Protein AF-T2JN65-F1 (afdb_monomer_lite)

Structure (mmCIF, N/CA/C/O backbone):
data_AF-T2JN65-F1
#
_entry.id   AF-T2JN65-F1
#
loop_
_atom_site.group_PDB
_atom_site.id
_atom_site.type_symbol
_atom_site.label_atom_id
_atom_site.label_alt_id
_atom_site.label_comp_id
_atom_site.label_asym_id
_atom_site.label_entity_id
_atom_site.label_seq_id
_atom_site.pdbx_PDB_ins_code
_atom_site.Cartn_x
_atom_site.Cartn_y
_atom_site.Cartn_z
_atom_site.occupancy
_atom_site.B_iso_or_equiv
_atom_site.auth_seq_id
_atom_site.auth_comp_id
_atom_site.auth_asym_id
_atom_site.auth_atom_id
_atom_site.pdbx_PDB_model_num
ATOM 1 N N . MET A 1 1 ? -9.750 -3.513 12.151 1.00 70.50 1 MET A N 1
ATOM 2 C CA . MET A 1 1 ? -8.824 -2.971 11.125 1.00 70.50 1 MET A CA 1
ATOM 3 C C . MET A 1 1 ? -8.925 -3.751 9.825 1.00 70.50 1 MET A C 1
ATOM 5 O O . MET A 1 1 ? -9.081 -3.114 8.796 1.00 70.50 1 MET A O 1
ATOM 9 N N . GLU A 1 2 ? -8.915 -5.086 9.859 1.00 73.19 2 GLU A N 1
ATOM 10 C CA . GLU A 1 2 ? -9.158 -5.915 8.663 1.00 73.19 2 GLU A CA 1
ATOM 11 C C . GLU A 1 2 ? -10.513 -5.597 8.000 1.00 73.19 2 GLU A C 1
ATOM 13 O O . GLU A 1 2 ? -10.542 -5.293 6.814 1.00 73.19 2 GLU A O 1
ATOM 18 N N . GLU A 1 3 ? -11.588 -5.440 8.783 1.00 78.31 3 GLU A N 1
ATOM 19 C CA . GLU A 1 3 ? -12.895 -4.983 8.269 1.00 78.31 3 GLU A CA 1
ATOM 20 C C . GLU A 1 3 ? -12.841 -3.630 7.539 1.00 78.31 3 GLU A C 1
ATOM 22 O O . GLU A 1 3 ? -13.547 -3.426 6.561 1.00 78.31 3 GLU A O 1
ATOM 27 N N . PHE A 1 4 ? -11.992 -2.694 7.977 1.00 82.75 4 PHE A N 1
ATOM 28 C CA . PHE A 1 4 ? -11.817 -1.409 7.291 1.00 82.75 4 PHE A CA 1
ATOM 29 C C . PHE A 1 4 ? -11.024 -1.573 5.990 1.00 82.75 4 PHE A C 1
ATOM 31 O O . PHE A 1 4 ? -11.362 -0.953 4.983 1.00 82.75 4 PHE A O 1
ATOM 38 N N . LEU A 1 5 ? -9.991 -2.423 5.994 1.00 85.31 5 LEU A N 1
ATOM 39 C CA . LEU A 1 5 ? -9.208 -2.740 4.800 1.00 85.31 5 LEU A CA 1
ATOM 40 C C . LEU A 1 5 ? -10.091 -3.351 3.709 1.00 85.31 5 LEU A C 1
ATOM 42 O O . LEU A 1 5 ? -9.984 -2.956 2.547 1.00 85.31 5 LEU A O 1
ATOM 46 N N . ASP A 1 6 ? -11.006 -4.246 4.067 1.00 87.00 6 ASP A N 1
ATOM 47 C CA . ASP A 1 6 ? -11.875 -4.919 3.098 1.00 87.00 6 ASP A CA 1
ATOM 48 C C . ASP A 1 6 ? -12.832 -3.974 2.368 1.00 87.00 6 ASP A C 1
ATOM 50 O O . ASP A 1 6 ? -13.175 -4.210 1.207 1.00 87.00 6 ASP A O 1
ATOM 54 N N . GLN A 1 7 ? -13.176 -2.853 3.000 1.00 90.19 7 GLN A N 1
ATOM 55 C CA . GLN A 1 7 ? -14.038 -1.812 2.434 1.00 90.19 7 GLN A CA 1
ATOM 56 C C . GLN A 1 7 ? -13.268 -0.841 1.528 1.00 90.19 7 GLN A C 1
ATOM 58 O O . GLN A 1 7 ? -13.867 -0.065 0.779 1.00 90.19 7 GLN A O 1
ATOM 63 N N . LEU A 1 8 ? -11.931 -0.869 1.562 1.00 91.38 8 LEU A N 1
ATOM 64 C CA . LEU A 1 8 ? -11.112 -0.035 0.692 1.00 91.38 8 LEU A CA 1
ATOM 65 C C . LEU A 1 8 ? -11.040 -0.621 -0.723 1.00 91.38 8 LEU A C 1
ATOM 67 O O . LEU A 1 8 ? -10.859 -1.837 -0.897 1.00 91.38 8 LEU A O 1
ATOM 71 N N . PRO A 1 9 ? -11.067 0.234 -1.766 1.00 93.44 9 PRO A N 1
ATOM 72 C CA . PRO A 1 9 ? -10.734 -0.211 -3.109 1.00 93.44 9 PRO A CA 1
ATOM 73 C C . PRO A 1 9 ? -9.334 -0.831 -3.119 1.00 93.44 9 PRO A C 1
ATOM 75 O O . PRO A 1 9 ? -8.433 -0.329 -2.442 1.00 93.44 9 PRO A O 1
ATOM 78 N N . LEU A 1 10 ? -9.149 -1.891 -3.911 1.00 93.88 10 LEU A N 1
ATOM 79 C CA . LEU A 1 10 ? -7.973 -2.772 -3.872 1.00 93.88 10 LEU A CA 1
ATOM 80 C C . LEU A 1 10 ? -6.633 -2.017 -3.784 1.00 93.88 10 LEU A C 1
ATOM 82 O O . LEU A 1 10 ? -5.816 -2.317 -2.925 1.00 93.88 10 LEU A O 1
ATOM 86 N N . LYS A 1 11 ? -6.437 -0.974 -4.601 1.00 94.44 11 LYS A N 1
ATOM 87 C CA . LYS A 1 11 ? -5.222 -0.143 -4.575 1.00 94.44 11 LYS A CA 1
ATOM 88 C C . LYS A 1 11 ? -4.951 0.490 -3.206 1.00 94.44 11 LYS A C 1
ATOM 90 O O . LYS A 1 11 ? -3.853 0.372 -2.675 1.00 94.44 11 LYS A O 1
ATOM 95 N N . TYR A 1 12 ? -5.952 1.155 -2.634 1.00 94.88 12 TYR A N 1
ATOM 96 C CA . TYR A 1 12 ? -5.826 1.838 -1.344 1.00 94.88 12 TYR A CA 1
ATOM 97 C C . TYR A 1 12 ? -5.731 0.842 -0.191 1.00 94.88 12 TYR A C 1
ATOM 99 O O . TYR A 1 12 ? -4.978 1.075 0.749 1.00 94.88 12 TYR A O 1
ATOM 107 N N . ARG A 1 13 ? -6.425 -0.294 -0.300 1.00 94.75 13 ARG A N 1
ATOM 108 C CA . ARG A 1 13 ? -6.298 -1.415 0.633 1.00 94.75 13 ARG A CA 1
ATOM 109 C C . ARG A 1 13 ? -4.861 -1.909 0.718 1.00 94.75 13 ARG A C 1
ATOM 111 O O . ARG A 1 13 ? -4.330 -2.020 1.816 1.00 94.75 13 ARG A O 1
ATOM 118 N N . THR A 1 14 ? -4.223 -2.159 -0.424 1.00 95.50 14 THR A N 1
ATOM 119 C CA . THR A 1 14 ? -2.837 -2.636 -0.471 1.00 95.50 14 THR A CA 1
ATOM 120 C C . THR A 1 14 ? -1.864 -1.587 0.065 1.00 95.50 14 THR A C 1
ATOM 122 O O . THR A 1 14 ? -0.989 -1.944 0.846 1.00 95.50 14 THR A O 1
ATOM 125 N N . ILE A 1 15 ? -2.047 -0.300 -0.262 1.00 95.56 15 ILE A N 1
ATOM 126 C CA . ILE A 1 15 ? -1.229 0.795 0.299 1.00 95.56 15 ILE A CA 1
ATOM 127 C C . ILE A 1 15 ? -1.281 0.786 1.833 1.00 95.56 15 ILE A C 1
ATOM 129 O O . ILE A 1 15 ? -0.237 0.797 2.484 1.00 95.56 15 ILE A O 1
ATOM 133 N N . VAL A 1 16 ? -2.485 0.738 2.415 1.00 93.81 16 VAL A N 1
ATOM 134 C CA . VAL A 1 16 ? -2.650 0.745 3.876 1.00 93.81 16 VAL A CA 1
ATOM 135 C C . VAL A 1 16 ? -2.138 -0.546 4.500 1.00 93.81 16 VAL A C 1
ATOM 137 O O . VAL A 1 16 ? -1.498 -0.486 5.543 1.00 93.81 16 VAL A O 1
ATOM 140 N N . ALA A 1 17 ? -2.372 -1.701 3.875 1.00 93.94 17 ALA A N 1
ATOM 141 C CA . ALA A 1 17 ? -1.871 -2.976 4.377 1.00 93.94 17 ALA A CA 1
ATOM 142 C C . ALA A 1 17 ? -0.338 -2.978 4.461 1.00 93.94 17 ALA A C 1
ATOM 144 O O . ALA A 1 17 ? 0.204 -3.372 5.491 1.00 93.94 17 ALA A O 1
ATOM 145 N N . ILE A 1 18 ? 0.361 -2.488 3.428 1.00 94.31 18 ILE A N 1
ATOM 146 C CA . ILE A 1 18 ? 1.822 -2.352 3.475 1.00 94.31 18 ILE A CA 1
ATOM 147 C C . ILE A 1 18 ? 2.202 -1.401 4.611 1.00 94.31 18 ILE A C 1
ATOM 149 O O . ILE A 1 18 ? 2.913 -1.821 5.514 1.00 94.31 18 ILE A O 1
ATOM 153 N N . ALA A 1 19 ? 1.674 -0.173 4.627 1.00 92.81 19 ALA A N 1
ATOM 154 C CA . ALA A 1 19 ? 2.002 0.816 5.658 1.00 92.81 19 ALA A CA 1
ATOM 155 C C . ALA A 1 19 ? 1.806 0.275 7.087 1.00 92.81 19 ALA A C 1
ATOM 157 O O . ALA A 1 19 ? 2.680 0.439 7.939 1.00 92.81 19 ALA A O 1
ATOM 158 N N . TYR A 1 20 ? 0.695 -0.427 7.322 1.00 91.06 20 TYR A N 1
ATOM 159 C CA . TYR A 1 20 ? 0.356 -1.030 8.606 1.00 91.06 20 TYR A CA 1
ATOM 160 C C . TYR A 1 20 ? 1.314 -2.161 8.994 1.00 91.06 20 TYR A C 1
ATOM 162 O O . TYR A 1 20 ? 1.897 -2.131 10.076 1.00 91.06 20 TYR A O 1
ATOM 170 N N . PHE A 1 21 ? 1.517 -3.148 8.118 1.00 91.31 21 PHE A N 1
ATOM 171 C CA . PHE A 1 21 ? 2.336 -4.319 8.444 1.00 91.31 21 PHE A CA 1
ATOM 172 C C . PHE A 1 21 ? 3.842 -4.041 8.408 1.00 91.31 21 PHE A C 1
ATOM 174 O O . PHE A 1 21 ? 4.604 -4.781 9.029 1.00 91.31 21 PHE A O 1
ATOM 181 N N . THR A 1 22 ? 4.287 -2.991 7.715 1.00 90.25 22 THR A N 1
ATOM 182 C CA . THR A 1 22 ? 5.703 -2.605 7.659 1.00 90.25 22 THR A CA 1
ATOM 183 C C . THR A 1 22 ? 6.054 -1.442 8.582 1.00 90.25 22 THR A C 1
ATOM 185 O O . THR A 1 22 ? 7.236 -1.091 8.666 1.00 90.25 22 THR A O 1
ATOM 188 N N . ALA A 1 23 ? 5.069 -0.856 9.277 1.00 89.31 23 ALA A N 1
ATOM 189 C CA . ALA A 1 23 ? 5.212 0.370 10.066 1.00 89.31 23 ALA A CA 1
ATOM 190 C C . ALA A 1 23 ? 5.960 1.454 9.270 1.00 89.31 23 ALA A C 1
ATOM 192 O O . ALA A 1 23 ? 7.025 1.936 9.668 1.00 89.31 23 ALA A O 1
ATOM 193 N N . SER A 1 24 ? 5.450 1.740 8.074 1.00 89.88 24 SER A N 1
ATOM 194 C CA . SER A 1 24 ? 6.046 2.677 7.123 1.00 89.88 24 SER A CA 1
ATOM 195 C C . SER A 1 24 ? 5.061 3.775 6.773 1.00 89.88 24 SER A C 1
ATOM 197 O O . SER A 1 24 ? 3.851 3.553 6.737 1.00 89.88 24 SER A O 1
ATOM 199 N N . ARG A 1 25 ? 5.585 4.963 6.478 1.00 91.19 25 ARG A N 1
ATOM 200 C CA . ARG A 1 25 ? 4.758 6.109 6.106 1.00 91.19 25 ARG A CA 1
ATOM 201 C C . ARG A 1 25 ? 4.133 5.877 4.742 1.00 91.19 25 ARG A C 1
ATOM 203 O O . ARG A 1 25 ? 4.785 5.362 3.836 1.00 91.19 25 ARG A O 1
ATOM 210 N N . ILE A 1 26 ? 2.896 6.339 4.575 1.00 92.81 26 ILE A N 1
ATOM 211 C CA . ILE A 1 26 ? 2.178 6.261 3.297 1.00 92.81 2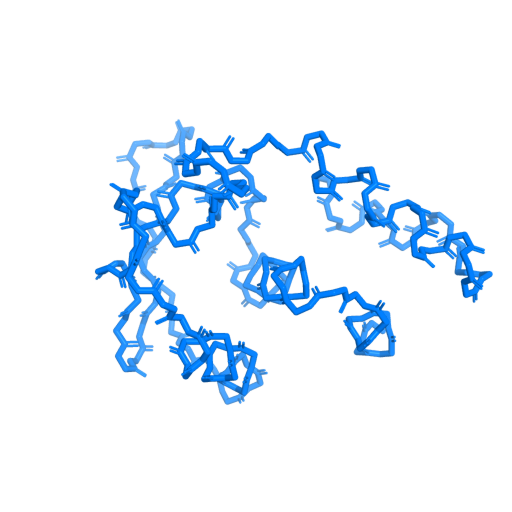6 ILE A CA 1
ATOM 212 C C . ILE A 1 26 ? 3.010 6.873 2.165 1.00 92.81 26 ILE A C 1
ATOM 214 O O . ILE A 1 26 ? 3.068 6.305 1.085 1.00 92.81 26 ILE A O 1
ATOM 218 N N . GLU A 1 27 ? 3.692 7.988 2.410 1.00 91.75 27 GLU A N 1
ATOM 219 C CA . GLU A 1 27 ? 4.531 8.670 1.414 1.00 91.75 27 GLU A CA 1
ATOM 220 C C . GLU A 1 27 ? 5.661 7.781 0.884 1.00 91.75 27 GLU A C 1
ATOM 222 O O . GLU A 1 27 ? 5.861 7.703 -0.328 1.00 91.75 27 GLU A O 1
ATOM 227 N N . ASP A 1 28 ? 6.325 7.039 1.772 1.00 92.19 28 ASP A N 1
ATOM 228 C CA . ASP A 1 28 ? 7.372 6.091 1.391 1.00 92.19 28 ASP A CA 1
ATOM 229 C C . ASP A 1 28 ? 6.771 4.925 0.581 1.00 92.19 28 ASP A C 1
ATOM 231 O O . ASP A 1 28 ? 7.341 4.510 -0.430 1.00 92.19 28 ASP A O 1
ATOM 235 N N . ILE A 1 29 ? 5.569 4.451 0.947 1.00 94.94 29 ILE A N 1
ATOM 236 C CA . ILE A 1 29 ? 4.841 3.406 0.201 1.00 94.94 29 ILE A CA 1
ATOM 237 C C . ILE A 1 29 ? 4.447 3.875 -1.203 1.00 94.94 29 ILE A C 1
ATOM 239 O O . ILE A 1 29 ? 4.526 3.102 -2.157 1.00 94.94 29 ILE A O 1
ATOM 243 N N . LEU A 1 30 ? 4.045 5.136 -1.363 1.00 94.31 30 LEU A N 1
ATOM 244 C CA . LEU A 1 30 ? 3.663 5.694 -2.665 1.00 94.31 30 LEU A CA 1
ATOM 245 C C . LEU A 1 30 ? 4.854 5.848 -3.623 1.00 94.31 30 LEU A C 1
ATOM 247 O O . LEU A 1 30 ? 4.645 5.969 -4.829 1.00 94.31 30 LEU A O 1
ATOM 251 N N . SER A 1 31 ? 6.084 5.804 -3.106 1.00 93.00 31 SER A N 1
ATOM 252 C CA . SER A 1 31 ? 7.315 5.821 -3.905 1.00 93.00 31 SER A CA 1
ATOM 253 C C . SER A 1 31 ? 7.779 4.434 -4.376 1.00 93.00 31 SER A C 1
ATOM 255 O O . SER A 1 31 ? 8.741 4.338 -5.145 1.00 93.00 31 SER A O 1
ATOM 257 N N . LEU A 1 32 ? 7.114 3.362 -3.926 1.00 94.25 32 LEU A N 1
ATOM 258 C CA . LEU A 1 32 ? 7.487 1.993 -4.273 1.00 94.25 32 LEU A CA 1
ATOM 259 C C . LEU A 1 32 ? 7.376 1.751 -5.772 1.00 94.25 32 LEU A C 1
ATOM 261 O O . LEU A 1 32 ? 6.388 2.113 -6.413 1.00 94.25 32 LEU A O 1
ATOM 265 N N . HIS A 1 33 ? 8.374 1.062 -6.301 1.00 93.06 33 HIS A N 1
ATOM 266 C CA . HIS A 1 33 ? 8.366 0.498 -7.639 1.00 93.06 33 HIS A CA 1
ATOM 267 C C . HIS A 1 33 ? 7.963 -0.975 -7.573 1.00 93.06 33 HIS A C 1
ATOM 269 O O . HIS A 1 33 ? 8.056 -1.618 -6.528 1.00 93.06 33 HIS A O 1
ATOM 275 N N . LYS A 1 34 ? 7.523 -1.549 -8.698 1.00 90.19 34 LYS A N 1
ATOM 276 C CA . LYS A 1 34 ? 7.204 -2.988 -8.742 1.00 90.19 34 LYS A CA 1
ATOM 277 C C . LYS A 1 34 ? 8.415 -3.853 -8.365 1.00 90.19 34 LYS A C 1
ATOM 279 O O . LYS A 1 34 ? 8.254 -4.851 -7.675 1.00 90.19 34 LYS A O 1
ATOM 284 N N . GLU A 1 35 ? 9.604 -3.450 -8.803 1.00 91.62 35 GLU A N 1
ATOM 285 C CA . GLU A 1 35 ? 10.881 -4.116 -8.514 1.00 91.62 35 GLU A CA 1
ATOM 286 C C . GLU A 1 35 ? 11.294 -4.065 -7.036 1.00 91.62 35 GLU A C 1
ATOM 288 O O . GLU A 1 35 ? 12.066 -4.911 -6.593 1.00 91.62 35 GLU A O 1
ATOM 293 N N . ASP A 1 36 ? 10.740 -3.133 -6.255 1.00 94.00 36 ASP A N 1
ATOM 294 C CA . ASP A 1 36 ? 10.974 -3.067 -4.812 1.00 94.00 36 ASP A CA 1
ATOM 295 C C . ASP A 1 36 ? 10.207 -4.176 -4.052 1.00 94.00 36 ASP A C 1
ATOM 297 O O . ASP A 1 36 ? 10.414 -4.353 -2.849 1.00 94.00 36 ASP A O 1
ATOM 301 N N . ILE A 1 37 ? 9.322 -4.929 -4.727 1.00 93.00 37 ILE A N 1
ATOM 302 C CA . ILE A 1 37 ? 8.581 -6.065 -4.164 1.00 93.00 37 ILE A CA 1
ATOM 303 C C . ILE A 1 37 ? 9.149 -7.376 -4.709 1.00 93.00 37 ILE A C 1
ATOM 305 O O . ILE A 1 37 ? 9.006 -7.693 -5.890 1.00 93.00 37 ILE A O 1
ATOM 309 N N . THR A 1 38 ? 9.738 -8.177 -3.828 1.00 91.50 38 THR A N 1
ATOM 310 C CA . THR A 1 38 ? 10.189 -9.537 -4.145 1.00 91.50 38 THR A CA 1
ATOM 311 C C . THR A 1 38 ? 9.197 -10.575 -3.611 1.00 91.50 38 THR A C 1
ATOM 313 O O . THR A 1 38 ? 8.138 -10.238 -3.078 1.00 91.50 38 THR A O 1
ATOM 316 N N . HIS A 1 39 ? 9.521 -11.865 -3.745 1.00 87.88 39 HIS A N 1
ATOM 317 C CA . HIS A 1 39 ? 8.712 -12.927 -3.141 1.00 87.88 39 HIS A CA 1
ATOM 318 C C . HIS A 1 39 ? 8.714 -12.874 -1.602 1.00 87.88 39 HIS A C 1
ATOM 320 O O . HIS A 1 39 ? 7.741 -13.274 -0.957 1.00 87.88 39 HIS A O 1
ATOM 326 N N . GLU A 1 40 ? 9.806 -12.389 -1.011 1.00 93.00 40 GLU A N 1
ATOM 327 C CA . GLU A 1 40 ? 10.050 -12.473 0.429 1.00 93.00 40 GLU A CA 1
ATOM 328 C C . GLU A 1 40 ? 10.057 -11.108 1.103 1.00 93.00 40 GLU A C 1
ATOM 330 O O . GLU A 1 40 ? 9.757 -11.017 2.287 1.00 93.00 40 GLU A O 1
ATOM 335 N N . THR A 1 41 ? 10.376 -10.037 0.379 1.00 95.19 41 THR A N 1
ATOM 336 C CA . THR A 1 41 ? 10.671 -8.733 0.976 1.00 95.19 41 THR A CA 1
ATOM 337 C C . THR A 1 41 ? 10.061 -7.569 0.203 1.00 95.19 41 THR A C 1
ATOM 339 O O . THR A 1 41 ? 9.832 -7.635 -1.004 1.00 95.19 41 THR A O 1
ATOM 342 N N . VAL A 1 42 ? 9.834 -6.473 0.924 1.00 95.44 42 VAL A N 1
ATOM 343 C CA . VAL A 1 42 ? 9.518 -5.141 0.397 1.00 95.44 42 VAL A CA 1
ATOM 344 C C . VAL A 1 42 ? 10.692 -4.223 0.733 1.00 95.44 42 VAL A C 1
ATOM 346 O O . VAL A 1 42 ? 11.082 -4.124 1.901 1.00 95.44 42 VAL A O 1
ATOM 349 N N . ILE A 1 43 ? 11.254 -3.545 -0.265 1.00 95.06 43 ILE A N 1
ATOM 350 C CA . ILE A 1 43 ? 12.335 -2.568 -0.093 1.00 95.06 43 ILE A CA 1
ATOM 351 C C . ILE A 1 43 ? 11.731 -1.162 -0.077 1.00 95.06 43 ILE A C 1
ATOM 353 O O . ILE A 1 43 ? 11.392 -0.595 -1.107 1.00 95.06 43 ILE A O 1
ATOM 357 N N . ILE A 1 44 ? 11.611 -0.573 1.107 1.00 93.50 44 ILE A N 1
ATOM 358 C CA . ILE A 1 44 ? 11.010 0.748 1.300 1.00 93.50 44 ILE A CA 1
ATOM 359 C C . ILE A 1 44 ? 12.128 1.782 1.418 1.00 93.50 44 ILE A C 1
ATOM 361 O O . ILE A 1 44 ? 12.999 1.672 2.281 1.00 93.50 44 ILE A O 1
ATOM 365 N N . LYS A 1 45 ? 12.118 2.796 0.553 1.00 89.75 45 LYS A N 1
ATOM 366 C CA . LYS A 1 45 ? 13.051 3.927 0.638 1.00 89.75 45 LYS A CA 1
ATOM 367 C C . LYS A 1 45 ? 12.487 4.935 1.632 1.00 89.75 45 LYS A C 1
ATOM 369 O O . LYS A 1 45 ? 11.403 5.461 1.412 1.00 89.75 45 LYS A O 1
ATOM 374 N N . ASP A 1 46 ? 13.212 5.185 2.718 1.00 82.81 46 ASP A N 1
ATOM 375 C CA . ASP A 1 46 ? 12.827 6.205 3.687 1.00 82.81 46 ASP A CA 1
ATOM 376 C C . ASP A 1 46 ? 13.200 7.583 3.133 1.00 82.81 46 ASP A C 1
ATOM 378 O O . ASP A 1 46 ? 14.382 7.920 2.987 1.00 82.81 46 ASP A O 1
ATOM 382 N N . SER A 1 47 ? 12.179 8.379 2.825 1.00 74.56 47 SER A N 1
ATOM 383 C CA . SER A 1 47 ? 12.353 9.731 2.295 1.00 74.56 47 SER A CA 1
ATOM 384 C C . SER A 1 47 ? 13.067 10.689 3.260 1.00 74.56 47 SER A C 1
ATOM 386 O O . SER A 1 47 ? 13.701 11.636 2.798 1.00 74.56 47 SER A O 1
ATOM 388 N N . ASN A 1 48 ? 13.043 10.434 4.574 1.00 74.88 48 ASN A N 1
ATOM 389 C CA . ASN A 1 48 ? 13.673 11.301 5.575 1.00 74.88 48 ASN A CA 1
ATOM 390 C C . ASN A 1 48 ? 15.118 10.894 5.877 1.00 74.88 48 ASN A C 1
ATOM 392 O O . ASN A 1 48 ? 15.967 11.751 6.114 1.00 74.88 48 ASN A O 1
ATOM 396 N N . ALA A 1 49 ? 15.403 9.592 5.890 1.00 67.94 49 ALA A N 1
ATOM 397 C CA . ALA A 1 49 ? 16.671 9.073 6.403 1.00 67.94 49 ALA A CA 1
ATOM 398 C C . ALA A 1 49 ? 17.706 8.731 5.316 1.00 67.94 49 ALA A C 1
ATOM 400 O O . ALA A 1 49 ? 18.795 8.273 5.653 1.00 67.94 49 ALA A O 1
ATOM 401 N N . LYS A 1 50 ? 17.379 8.892 4.021 1.00 71.75 50 LYS A N 1
ATOM 402 C CA . LYS A 1 50 ? 18.178 8.402 2.867 1.00 71.75 50 LYS A CA 1
ATOM 403 C C . LYS A 1 50 ? 18.535 6.904 2.929 1.00 71.75 50 LYS A C 1
ATOM 405 O O . LYS A 1 50 ? 19.334 6.425 2.126 1.00 71.75 50 LYS A O 1
ATOM 410 N N . ASN A 1 51 ? 17.921 6.155 3.840 1.00 79.00 51 ASN A N 1
ATOM 411 C CA . ASN A 1 51 ? 18.181 4.744 4.081 1.00 79.00 51 ASN A CA 1
ATOM 412 C C . ASN A 1 51 ? 17.093 3.882 3.439 1.00 79.00 51 ASN A C 1
ATOM 414 O O . ASN A 1 51 ? 15.955 4.313 3.243 1.00 79.00 51 ASN A O 1
ATOM 418 N N . ARG A 1 52 ? 17.445 2.639 3.104 1.00 86.69 52 ARG A N 1
ATOM 419 C CA . ARG A 1 52 ? 16.489 1.639 2.618 1.00 86.69 52 ARG A CA 1
ATOM 420 C C . ARG A 1 52 ? 16.136 0.695 3.757 1.00 86.69 52 ARG A C 1
ATOM 422 O O . ARG A 1 52 ? 17.023 0.116 4.379 1.00 86.69 52 ARG A O 1
ATOM 429 N N . LYS A 1 53 ? 14.844 0.528 4.008 1.00 88.44 53 LYS A N 1
ATOM 430 C CA . LYS A 1 53 ? 14.294 -0.442 4.949 1.00 88.44 53 LYS A CA 1
ATOM 431 C C . LYS A 1 53 ? 13.839 -1.666 4.165 1.00 88.44 53 LYS A C 1
ATOM 433 O O . LYS A 1 53 ? 12.887 -1.590 3.396 1.00 88.44 53 LYS A O 1
ATOM 438 N N . GLN A 1 54 ? 14.504 -2.795 4.368 1.00 92.06 54 GLN A N 1
ATOM 439 C CA . GLN A 1 54 ? 14.041 -4.076 3.845 1.00 92.06 54 GLN A CA 1
ATOM 440 C C . GLN A 1 54 ? 13.138 -4.738 4.885 1.00 92.06 54 GLN A C 1
ATOM 442 O O . GLN A 1 54 ? 13.560 -4.977 6.015 1.00 92.06 54 GLN A O 1
ATOM 447 N N . VAL A 1 55 ? 11.891 -5.018 4.512 1.00 92.81 55 VAL A N 1
ATOM 448 C CA . VAL A 1 55 ? 10.888 -5.608 5.407 1.00 92.81 55 VAL A CA 1
ATOM 449 C C . VAL A 1 55 ? 10.448 -6.957 4.866 1.00 92.81 55 VAL A C 1
ATOM 451 O O . VAL A 1 55 ? 10.131 -7.074 3.686 1.00 92.81 55 VAL A O 1
ATOM 454 N N . GLN A 1 56 ? 10.426 -7.972 5.726 1.00 94.44 56 GLN A N 1
ATOM 455 C CA . GLN A 1 56 ? 9.946 -9.307 5.372 1.00 94.44 56 GLN A CA 1
ATOM 456 C C . GLN A 1 56 ? 8.427 -9.297 5.148 1.00 94.44 56 GLN A C 1
ATOM 458 O O . GLN A 1 56 ? 7.669 -8.741 5.947 1.00 94.44 56 GLN A O 1
ATOM 463 N N . ILE A 1 57 ? 7.971 -9.934 4.070 1.00 94.44 57 ILE A N 1
ATOM 464 C CA . ILE A 1 57 ? 6.555 -10.120 3.754 1.00 94.44 57 ILE A CA 1
ATOM 465 C C . ILE A 1 57 ? 6.014 -11.218 4.665 1.00 94.44 57 ILE A C 1
ATOM 467 O O . ILE A 1 57 ? 6.101 -12.412 4.376 1.00 94.44 57 ILE A O 1
ATOM 471 N N . ILE A 1 58 ? 5.417 -10.794 5.773 1.00 94.00 58 ILE A N 1
ATOM 472 C CA . ILE A 1 58 ? 4.756 -11.704 6.706 1.00 94.00 58 ILE A CA 1
ATOM 473 C C . ILE A 1 58 ? 3.515 -12.357 6.065 1.00 94.00 58 ILE A C 1
ATOM 475 O O . ILE A 1 58 ? 2.884 -11.752 5.187 1.00 94.00 58 ILE A O 1
ATOM 479 N N . PRO A 1 59 ? 3.085 -13.546 6.537 1.00 95.00 59 PRO A N 1
ATOM 480 C CA . PRO A 1 59 ? 1.923 -14.252 5.988 1.00 95.00 59 PRO A CA 1
ATOM 481 C C . PRO A 1 59 ? 0.644 -13.412 5.922 1.00 95.00 59 PRO A C 1
ATOM 483 O O . PRO A 1 59 ? -0.154 -13.595 5.013 1.00 95.00 59 PRO A O 1
ATOM 486 N N . ARG A 1 60 ? 0.467 -12.453 6.841 1.00 92.62 60 ARG A N 1
ATOM 487 C CA . ARG A 1 60 ? -0.695 -11.550 6.855 1.00 92.62 60 ARG A CA 1
ATOM 488 C C . ARG A 1 60 ? -0.667 -10.481 5.760 1.00 92.62 60 ARG A C 1
ATOM 490 O O . ARG A 1 60 ? -1.724 -10.089 5.287 1.00 92.62 60 ARG A O 1
ATOM 497 N N . LEU A 1 61 ? 0.511 -10.026 5.326 1.00 93.62 61 LEU A N 1
ATOM 498 C CA . LEU A 1 61 ? 0.643 -9.034 4.250 1.00 93.62 61 LEU A CA 1
ATOM 499 C C .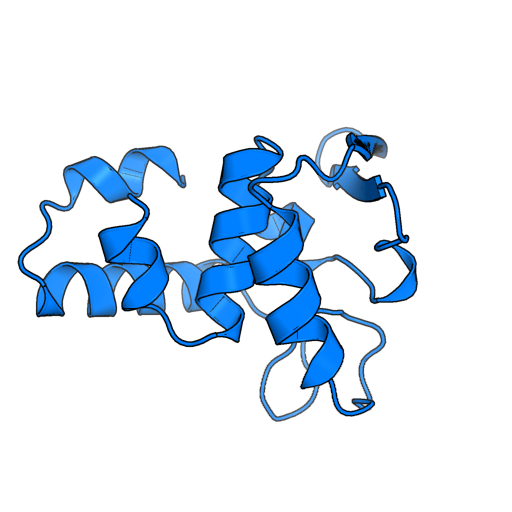 LEU A 1 61 ? 0.526 -9.685 2.863 1.00 93.62 61 LEU A C 1
ATOM 501 O O . LEU A 1 61 ? 0.006 -9.075 1.926 1.00 93.62 61 LEU A O 1
ATOM 505 N N . ARG A 1 62 ? 0.996 -10.932 2.737 1.00 95.00 62 ARG A N 1
ATOM 506 C CA . ARG A 1 62 ? 1.107 -11.650 1.460 1.00 95.00 62 ARG A CA 1
ATOM 507 C C . ARG A 1 62 ? -0.189 -11.642 0.627 1.00 95.00 62 ARG A C 1
ATOM 509 O O . ARG A 1 62 ? -0.089 -11.266 -0.538 1.00 95.00 62 ARG A O 1
ATOM 516 N N . PRO A 1 63 ? -1.391 -11.937 1.165 1.00 93.88 63 PRO A N 1
ATOM 517 C CA . PRO A 1 63 ? -2.624 -11.926 0.376 1.00 93.88 63 PRO A CA 1
ATOM 518 C C . PRO A 1 63 ? -2.914 -10.574 -0.289 1.00 93.88 63 PRO A C 1
ATOM 520 O O . PRO A 1 63 ? -3.284 -10.531 -1.460 1.00 93.88 63 PRO A O 1
ATOM 523 N N . TYR A 1 64 ? 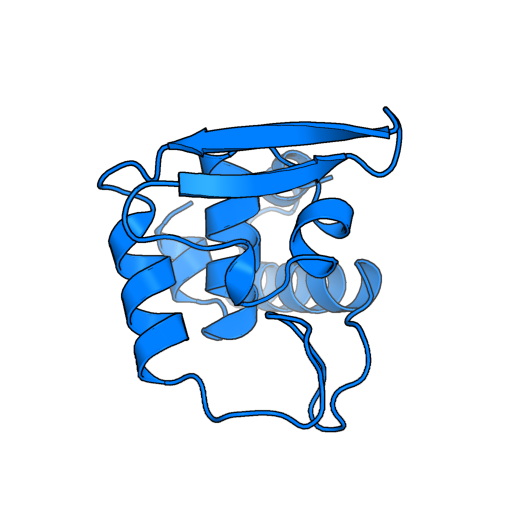-2.682 -9.463 0.417 1.00 94.12 64 TYR A N 1
ATOM 524 C CA . TYR A 1 64 ? -2.926 -8.114 -0.106 1.00 94.12 64 TYR A CA 1
ATOM 525 C C . TYR A 1 64 ? -1.996 -7.763 -1.272 1.00 94.12 64 TYR A C 1
ATOM 527 O O . TYR A 1 64 ? -2.426 -7.127 -2.238 1.00 94.12 64 TYR A O 1
ATOM 535 N N . LEU A 1 65 ? -0.730 -8.186 -1.189 1.00 94.50 65 LEU A N 1
ATOM 536 C CA . LEU A 1 65 ? 0.244 -8.021 -2.268 1.00 94.50 65 LEU A CA 1
ATOM 537 C C . LEU A 1 65 ? -0.085 -8.937 -3.447 1.00 94.50 65 LEU A C 1
ATOM 539 O O . LEU A 1 65 ? -0.141 -8.465 -4.577 1.00 94.50 65 LEU A O 1
ATOM 543 N N . THR A 1 66 ? -0.357 -10.219 -3.198 1.00 93.88 66 THR A N 1
ATOM 544 C CA . THR A 1 66 ? -0.667 -11.197 -4.249 1.00 93.88 66 THR A CA 1
ATOM 545 C C . THR A 1 66 ? -1.887 -10.778 -5.065 1.00 93.88 66 THR A C 1
ATOM 547 O O . THR A 1 66 ? -1.811 -10.740 -6.291 1.00 93.88 66 THR A O 1
ATOM 550 N N . VAL A 1 67 ? -2.993 -10.406 -4.413 1.00 93.81 67 VAL A N 1
ATOM 551 C CA . VAL A 1 67 ? -4.214 -9.983 -5.119 1.00 93.81 67 VAL A CA 1
ATOM 552 C C . VAL A 1 67 ? -3.959 -8.729 -5.960 1.00 93.81 67 VAL A C 1
ATOM 554 O O . VAL A 1 67 ? -4.394 -8.665 -7.110 1.00 93.81 67 VAL A O 1
ATOM 557 N N . TYR A 1 68 ? -3.217 -7.751 -5.430 1.00 94.12 68 TYR A N 1
ATOM 558 C CA . TYR A 1 68 ? -2.884 -6.532 -6.171 1.00 94.12 68 TYR A CA 1
ATOM 559 C C . TYR A 1 68 ? -1.976 -6.809 -7.374 1.00 94.12 68 TYR A C 1
ATOM 561 O O . TYR A 1 68 ? -2.251 -6.338 -8.478 1.00 94.12 68 TYR A O 1
ATOM 569 N N . LEU A 1 69 ? -0.915 -7.594 -7.176 1.00 91.88 69 LEU A N 1
ATOM 570 C CA . LEU A 1 69 ? 0.087 -7.888 -8.199 1.00 91.88 69 LEU A CA 1
ATOM 571 C C . LEU A 1 69 ? -0.454 -8.793 -9.313 1.00 91.88 69 LEU A C 1
ATOM 573 O O . LEU A 1 69 ? -0.085 -8.597 -10.467 1.00 91.88 69 LEU A O 1
ATOM 577 N N . ASN A 1 70 ? -1.373 -9.713 -9.009 1.00 91.00 70 ASN A N 1
ATOM 578 C CA . ASN A 1 70 ? -2.032 -10.544 -10.024 1.00 91.00 70 ASN A CA 1
ATOM 579 C C . ASN A 1 70 ? -2.912 -9.715 -10.973 1.00 91.00 70 ASN A C 1
ATOM 581 O O . ASN A 1 70 ? -3.015 -10.023 -12.158 1.00 91.00 70 ASN A O 1
ATOM 585 N N . GLY A 1 71 ? -3.538 -8.649 -10.464 1.00 85.31 71 GLY A N 1
ATOM 586 C CA . GLY A 1 71 ? -4.312 -7.697 -11.265 1.00 85.31 71 GLY A CA 1
ATOM 587 C C . GLY A 1 71 ? -3.477 -6.567 -11.876 1.00 85.31 71 GLY A C 1
ATOM 588 O O . GLY A 1 71 ? -4.028 -5.711 -12.575 1.00 85.31 71 GLY A O 1
ATOM 589 N N . TYR A 1 72 ? -2.168 -6.525 -11.607 1.00 81.69 72 TYR A N 1
ATOM 590 C CA . TYR A 1 72 ? -1.297 -5.440 -12.036 1.00 81.69 72 TYR A CA 1
ATOM 591 C C . TYR A 1 72 ? -1.045 -5.517 -13.543 1.00 81.69 72 TYR A C 1
ATOM 593 O O . TYR A 1 72 ? -0.220 -6.291 -14.030 1.00 81.69 72 TYR A O 1
ATOM 601 N N . LYS A 1 73 ? -1.747 -4.669 -14.295 1.00 74.69 73 LYS A N 1
ATOM 602 C CA . LYS A 1 73 ? -1.432 -4.416 -15.703 1.00 74.69 73 LYS A CA 1
ATOM 603 C C . LYS A 1 73 ? -0.218 -3.502 -15.776 1.00 74.69 73 LYS A C 1
ATOM 605 O O . LYS A 1 73 ? -0.140 -2.541 -15.014 1.00 74.69 73 LYS A O 1
ATOM 610 N N . SER A 1 74 ? 0.705 -3.794 -16.693 1.00 67.31 74 SER A N 1
ATOM 611 C CA . SER A 1 74 ? 1.862 -2.929 -16.930 1.00 67.31 74 SER A CA 1
ATOM 612 C C . SER A 1 74 ? 1.370 -1.515 -17.230 1.00 67.31 74 SER A C 1
ATOM 614 O O . SER A 1 74 ? 0.583 -1.315 -18.155 1.00 67.31 74 SER A O 1
ATOM 616 N N . GLN A 1 75 ? 1.773 -0.559 -16.401 1.00 69.38 75 GLN A N 1
ATOM 617 C CA . GLN A 1 75 ? 1.421 0.845 -16.565 1.00 69.38 75 GLN A CA 1
ATOM 618 C C . GLN A 1 75 ? 2.600 1.593 -17.192 1.00 69.38 75 GLN A C 1
ATOM 620 O O . GLN A 1 75 ? 3.728 1.107 -17.114 1.00 69.38 75 GLN A O 1
ATOM 625 N N . PRO A 1 76 ? 2.374 2.782 -17.779 1.00 69.38 76 PRO A N 1
ATOM 626 C CA . PRO A 1 76 ? 3.466 3.633 -18.253 1.00 69.38 76 PRO A CA 1
ATOM 627 C C . PRO A 1 76 ? 4.433 4.039 -17.129 1.00 69.38 76 PRO A C 1
ATOM 629 O O . PRO A 1 76 ? 5.578 4.390 -17.388 1.00 69.38 76 PRO A O 1
ATOM 632 N N . SER A 1 77 ? 3.958 4.006 -15.881 1.00 80.00 77 SER A N 1
ATOM 633 C CA . SER A 1 77 ? 4.732 4.335 -14.691 1.00 80.00 77 SER A CA 1
ATOM 634 C C . SER A 1 77 ? 5.523 3.138 -14.175 1.00 80.00 77 SER A C 1
ATOM 636 O O . SER A 1 77 ? 5.012 2.017 -14.125 1.00 80.00 77 SER A O 1
ATOM 638 N N . SER A 1 78 ? 6.740 3.402 -13.705 1.00 85.75 78 SER A N 1
ATOM 639 C CA . SER A 1 78 ? 7.546 2.445 -12.944 1.00 85.75 78 SER A CA 1
ATOM 640 C C . SER A 1 78 ? 7.057 2.276 -11.495 1.00 85.75 78 SER A C 1
ATOM 642 O O . SER A 1 78 ? 7.442 1.318 -10.819 1.00 85.75 78 SER A O 1
ATOM 644 N N . LEU A 1 79 ? 6.194 3.186 -11.023 1.00 91.44 79 LEU A N 1
ATOM 645 C CA . LEU A 1 79 ? 5.603 3.149 -9.688 1.00 91.44 79 LEU A CA 1
ATOM 646 C C . LEU A 1 79 ? 4.578 2.021 -9.556 1.00 91.44 79 LEU A C 1
ATOM 648 O O . LEU A 1 79 ? 3.732 1.811 -10.423 1.00 91.44 79 LEU A O 1
ATOM 652 N N . LEU A 1 80 ? 4.595 1.357 -8.403 1.00 93.19 80 LEU A N 1
ATOM 653 C CA . LEU A 1 80 ? 3.622 0.338 -8.022 1.00 93.19 80 LEU A CA 1
ATOM 654 C C . LEU A 1 80 ? 2.217 0.934 -7.834 1.00 93.19 80 LEU A C 1
ATOM 656 O O . LEU A 1 80 ? 1.206 0.276 -8.110 1.00 93.19 80 LEU A O 1
ATOM 660 N N . PHE A 1 81 ? 2.154 2.185 -7.368 1.00 93.31 81 PHE A N 1
ATOM 661 C CA . PHE A 1 81 ? 0.918 2.917 -7.119 1.00 93.31 81 PHE A CA 1
ATOM 662 C C . PHE A 1 81 ? 0.915 4.262 -7.848 1.00 93.31 81 PHE A C 1
ATOM 664 O O . PHE A 1 81 ? 1.596 5.211 -7.472 1.00 93.31 81 PHE A O 1
ATOM 671 N N . SER A 1 82 ? 0.065 4.359 -8.858 1.00 91.81 82 SER A N 1
ATOM 672 C CA . SER A 1 82 ? -0.131 5.551 -9.683 1.00 91.81 82 SER A CA 1
ATOM 673 C C . SER A 1 82 ? -1.617 5.859 -9.843 1.00 91.81 82 SER A C 1
ATOM 675 O O . SER A 1 82 ? -2.485 5.034 -9.527 1.00 91.81 82 SER A O 1
ATOM 677 N N . ASP A 1 83 ? -1.949 7.049 -10.327 1.00 88.81 83 ASP A N 1
ATOM 678 C CA . ASP A 1 83 ? -3.301 7.352 -10.783 1.00 88.81 83 ASP A CA 1
ATOM 679 C C . ASP A 1 83 ? -3.613 6.684 -12.141 1.00 88.81 83 ASP A C 1
ATOM 681 O O . ASP A 1 83 ? -2.831 5.897 -12.675 1.00 88.81 83 ASP A O 1
ATOM 685 N N . LYS A 1 84 ? -4.792 6.966 -12.704 1.00 84.94 84 LYS A N 1
ATOM 686 C CA . LYS A 1 84 ? -5.226 6.391 -13.990 1.00 84.94 84 LYS A CA 1
ATOM 687 C C . LYS A 1 84 ? -4.388 6.839 -15.198 1.00 84.94 84 LYS A C 1
ATOM 689 O O . LYS A 1 84 ? -4.516 6.241 -16.259 1.00 84.94 84 LYS A O 1
ATOM 694 N N . PHE A 1 85 ? -3.579 7.882 -15.044 1.00 86.00 85 PHE A N 1
ATOM 695 C CA . PHE A 1 85 ? -2.698 8.428 -16.072 1.00 86.00 85 PHE A CA 1
ATOM 696 C C . PHE A 1 85 ? -1.232 8.018 -15.856 1.00 86.00 85 PHE A C 1
ATOM 698 O O . PHE A 1 85 ? -0.376 8.370 -16.661 1.00 86.00 85 PHE A O 1
ATOM 705 N N . GLY A 1 86 ? -0.931 7.264 -14.791 1.00 86.25 86 GLY A N 1
ATOM 706 C CA . GLY A 1 86 ? 0.431 6.856 -14.448 1.00 86.25 86 GLY A CA 1
ATOM 707 C C . GLY A 1 86 ? 1.187 7.863 -13.575 1.00 86.25 86 GLY A C 1
ATOM 708 O O . GLY A 1 86 ? 2.359 7.632 -13.272 1.00 86.25 86 GLY A O 1
ATOM 709 N N . TYR A 1 87 ? 0.549 8.947 -13.124 1.00 89.81 87 TYR A N 1
ATOM 710 C CA . TYR A 1 87 ? 1.202 9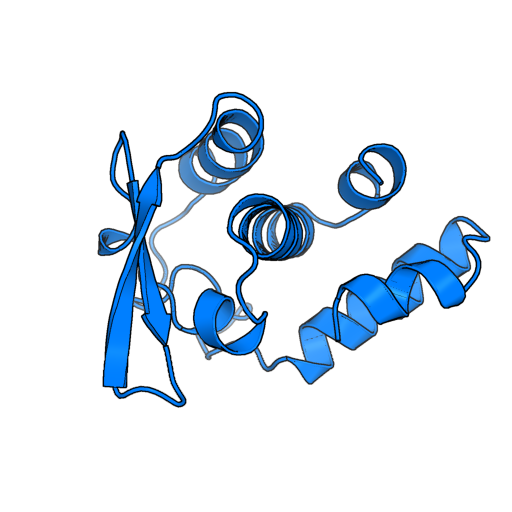.916 -12.245 1.00 89.81 87 TYR A CA 1
ATOM 711 C C . TYR A 1 87 ? 1.306 9.398 -10.805 1.00 89.81 87 TYR A C 1
ATOM 713 O O . TYR A 1 87 ? 0.452 8.615 -10.372 1.00 89.81 87 TYR A O 1
ATOM 721 N N . PRO A 1 88 ? 2.318 9.849 -10.036 1.00 90.62 88 PRO A N 1
ATOM 722 C CA . PRO A 1 88 ? 2.448 9.498 -8.628 1.00 90.62 88 PRO A CA 1
ATOM 723 C C . PRO A 1 88 ? 1.202 9.902 -7.837 1.00 90.62 88 PRO A C 1
ATOM 725 O O . PRO A 1 88 ? 0.703 11.025 -7.963 1.00 90.62 88 PRO A O 1
ATOM 728 N N . LEU A 1 89 ? 0.711 8.999 -6.988 1.00 92.94 89 LEU A N 1
ATOM 729 C CA . LEU A 1 89 ? -0.345 9.347 -6.043 1.00 92.94 89 LEU A CA 1
ATOM 730 C C . LEU A 1 89 ? 0.194 10.291 -4.967 1.00 92.94 89 LEU A C 1
ATOM 732 O O . LEU A 1 89 ? 1.316 10.144 -4.487 1.00 92.94 89 LEU A O 1
ATOM 736 N N . LYS A 1 90 ? -0.643 11.235 -4.538 1.00 92.50 90 LYS A N 1
ATOM 737 C CA . LYS A 1 90 ? -0.364 12.086 -3.375 1.00 92.50 90 LYS A CA 1
ATOM 738 C C . LYS A 1 90 ? -0.935 11.447 -2.113 1.00 92.50 90 LYS A C 1
ATOM 740 O O . LYS A 1 90 ? -2.049 10.917 -2.138 1.00 92.50 90 LYS A O 1
ATOM 745 N N . SER A 1 91 ? -0.239 11.587 -0.984 1.00 91.81 91 SER A N 1
ATOM 746 C CA . SER A 1 91 ? -0.729 11.134 0.329 1.00 91.81 91 SER A CA 1
ATOM 747 C C . SER A 1 91 ? -2.121 11.701 0.640 1.00 91.81 91 SER A C 1
ATOM 749 O O . SER A 1 91 ? -3.012 10.972 1.073 1.00 91.81 91 SER A O 1
ATOM 751 N N . SER A 1 92 ? -2.375 12.964 0.287 1.00 91.25 92 SER A N 1
ATOM 752 C CA . SER A 1 92 ? -3.690 13.604 0.424 1.00 91.25 92 SER A CA 1
ATOM 753 C C . SER A 1 92 ? -4.822 12.877 -0.317 1.00 91.25 92 SER A C 1
ATOM 755 O O . SER A 1 92 ? -5.943 12.823 0.191 1.00 91.25 92 SER A O 1
ATOM 757 N N . GLN A 1 93 ? -4.552 12.277 -1.482 1.00 91.94 93 GLN A N 1
ATOM 758 C CA . GLN A 1 93 ? -5.539 11.477 -2.215 1.00 91.94 93 GLN A CA 1
ATOM 759 C C . GLN A 1 93 ? -5.843 10.172 -1.480 1.00 91.94 93 GLN A C 1
ATOM 761 O O . GLN A 1 93 ? -7.009 9.788 -1.389 1.00 91.94 93 GLN A O 1
ATOM 766 N N . VAL A 1 94 ? -4.818 9.520 -0.922 1.00 93.06 94 VAL A N 1
ATOM 767 C CA . VAL A 1 94 ? -4.987 8.316 -0.097 1.00 93.06 94 VAL A CA 1
ATOM 768 C C . VAL A 1 94 ? -5.848 8.647 1.119 1.00 93.06 94 VAL A C 1
ATOM 770 O O . VAL A 1 94 ? -6.925 8.075 1.271 1.00 93.06 94 VAL A O 1
ATOM 773 N N . PHE A 1 95 ? -5.462 9.644 1.919 1.00 91.56 95 PHE A N 1
ATOM 774 C CA . PHE A 1 95 ? -6.218 10.040 3.111 1.00 91.56 95 PHE A CA 1
ATOM 775 C C . PHE A 1 95 ? -7.648 10.492 2.802 1.00 91.56 95 PHE A C 1
ATOM 777 O O . PHE A 1 95 ? -8.550 10.243 3.602 1.00 91.56 95 PHE A O 1
ATOM 784 N N . LYS A 1 96 ? -7.893 11.113 1.642 1.00 92.06 96 LYS A N 1
ATOM 785 C CA . LYS A 1 96 ? -9.253 11.451 1.202 1.00 92.06 96 LYS A CA 1
ATOM 786 C C . LYS A 1 96 ? -10.117 10.198 1.031 1.00 92.06 96 LYS A C 1
ATOM 788 O O . LYS A 1 96 ? -11.252 10.187 1.503 1.00 92.06 96 LYS A O 1
ATOM 793 N N . VAL A 1 97 ? -9.586 9.148 0.402 1.00 92.00 97 VAL A N 1
ATOM 794 C CA . VAL A 1 97 ? -10.304 7.872 0.234 1.00 92.00 97 VAL A CA 1
ATOM 795 C C . VAL A 1 97 ? -10.516 7.181 1.578 1.00 92.00 97 VAL A C 1
ATOM 797 O O . VAL A 1 97 ? -11.626 6.726 1.846 1.00 92.00 97 VAL A O 1
ATOM 800 N N . LEU A 1 98 ? -9.508 7.173 2.454 1.00 90.88 98 LEU A N 1
ATOM 801 C CA . LEU A 1 98 ? -9.632 6.596 3.797 1.00 90.88 98 LEU A CA 1
ATOM 802 C C . LEU A 1 98 ? -10.745 7.267 4.606 1.00 90.88 98 LEU A C 1
ATOM 804 O O . LEU A 1 98 ? -11.595 6.580 5.166 1.00 90.88 98 LEU A O 1
ATOM 808 N N . LYS A 1 99 ? -10.789 8.606 4.610 1.00 89.31 99 LYS A N 1
ATOM 809 C CA . LYS A 1 99 ? -11.843 9.381 5.285 1.00 89.31 99 LYS A CA 1
ATOM 810 C C . LYS A 1 99 ? -13.229 9.093 4.710 1.00 89.31 99 LYS A C 1
ATOM 812 O O . LYS A 1 99 ? -14.185 8.962 5.467 1.00 89.31 99 LYS A O 1
ATOM 817 N N . MET A 1 100 ? -13.337 8.982 3.386 1.00 90.44 100 MET A N 1
ATOM 818 C CA . MET A 1 100 ? -14.599 8.661 2.718 1.00 90.44 100 MET A CA 1
ATOM 819 C C . MET A 1 100 ? -15.115 7.275 3.124 1.00 90.44 100 MET A C 1
ATOM 821 O O . MET A 1 100 ? -16.276 7.147 3.500 1.00 90.44 100 MET A O 1
ATOM 825 N N . VAL A 1 101 ? -14.258 6.251 3.097 1.00 89.38 101 VAL A N 1
ATOM 826 C CA . VAL A 1 101 ? -14.649 4.883 3.473 1.00 89.38 101 VAL A CA 1
ATOM 827 C C . VAL A 1 101 ? -14.957 4.783 4.965 1.00 89.38 101 VAL A C 1
ATOM 829 O O . VAL A 1 101 ? -15.972 4.196 5.324 1.00 89.38 101 VAL A O 1
ATOM 832 N N . ALA A 1 102 ? -14.161 5.421 5.828 1.00 87.44 102 ALA A N 1
ATOM 833 C CA . ALA A 1 102 ? -14.424 5.460 7.267 1.00 87.44 102 ALA A CA 1
ATOM 834 C C . ALA A 1 102 ? -15.805 6.062 7.575 1.00 87.44 102 ALA A C 1
ATOM 836 O O . ALA A 1 102 ? -16.559 5.497 8.364 1.00 87.44 102 ALA A O 1
ATOM 837 N N . LYS A 1 103 ? -16.175 7.153 6.888 1.00 86.56 103 LYS A N 1
ATOM 838 C CA . LYS A 1 103 ? -17.509 7.756 7.003 1.00 86.56 103 LYS A CA 1
ATOM 839 C C . LYS A 1 103 ? -18.616 6.796 6.556 1.00 86.56 103 LYS A C 1
ATOM 841 O O . LYS A 1 103 ? -19.639 6.717 7.223 1.00 86.56 103 LYS A O 1
ATOM 846 N N . ASN A 1 104 ? -18.417 6.068 5.457 1.00 85.88 104 ASN A N 1
ATOM 847 C CA . ASN A 1 104 ? -19.434 5.165 4.907 1.00 85.88 104 ASN A CA 1
ATOM 848 C C . ASN A 1 104 ? -19.754 3.978 5.821 1.00 85.88 104 ASN A C 1
ATOM 850 O O . ASN A 1 104 ? -20.875 3.482 5.793 1.00 85.88 104 ASN A O 1
ATOM 854 N N . ILE A 1 105 ? -18.789 3.532 6.624 1.00 85.38 105 ILE A N 1
ATOM 855 C CA . ILE A 1 105 ? -18.968 2.395 7.536 1.00 85.38 105 ILE A CA 1
ATOM 856 C C . ILE A 1 105 ? -19.178 2.834 8.991 1.00 85.38 105 ILE A C 1
ATOM 858 O O . ILE A 1 105 ? -19.096 2.014 9.899 1.00 85.38 105 ILE A O 1
ATOM 862 N N . ASN A 1 106 ? -19.429 4.130 9.219 1.00 83.19 106 ASN A N 1
ATOM 863 C CA . ASN A 1 106 ? -19.568 4.736 10.547 1.00 83.19 106 ASN A CA 1
ATOM 864 C C . ASN A 1 106 ? -18.382 4.438 11.487 1.00 83.19 106 ASN A C 1
ATOM 866 O O . ASN A 1 106 ? -18.552 4.343 12.703 1.00 83.19 106 ASN A O 1
ATOM 870 N N . LEU A 1 107 ? -17.167 4.310 10.940 1.00 77.06 107 LEU A N 1
ATOM 871 C CA . LEU A 1 107 ? -15.972 4.093 11.748 1.00 77.06 107 LEU A CA 1
ATOM 872 C C . LEU A 1 107 ? -15.539 5.420 12.397 1.00 77.06 107 LEU A C 1
ATOM 874 O O . LEU A 1 107 ? -15.368 6.415 11.682 1.00 77.06 107 LEU A O 1
ATOM 878 N N . PRO A 1 108 ? -15.293 5.465 13.719 1.00 68.12 108 PRO A N 1
ATOM 879 C CA . PRO A 1 108 ? -14.784 6.663 14.373 1.00 68.12 108 PRO A CA 1
ATOM 880 C C . PRO A 1 108 ? -13.455 7.131 13.766 1.00 68.12 108 PRO A C 1
ATOM 882 O O . PRO A 1 108 ? -12.527 6.343 13.575 1.00 68.12 108 PRO A O 1
ATOM 885 N N . TYR A 1 109 ? -13.321 8.441 13.538 1.00 63.91 109 TYR A N 1
ATOM 886 C CA . TYR A 1 109 ? -12.102 9.053 12.983 1.00 63.91 109 TYR A CA 1
ATOM 887 C C . TYR A 1 109 ? -10.836 8.775 13.812 1.00 63.91 109 TYR A C 1
ATOM 889 O O . TYR A 1 109 ? -9.734 8.864 13.277 1.00 63.91 109 TYR A O 1
ATOM 897 N N . VAL A 1 110 ? -10.984 8.392 15.085 1.00 57.16 110 VAL A N 1
ATOM 898 C CA . VAL A 1 110 ? -9.890 8.024 16.001 1.00 57.16 110 VAL A CA 1
ATOM 899 C C . VAL A 1 110 ? -8.984 6.932 15.410 1.00 57.16 110 VAL A C 1
ATOM 901 O O . VAL A 1 110 ? -7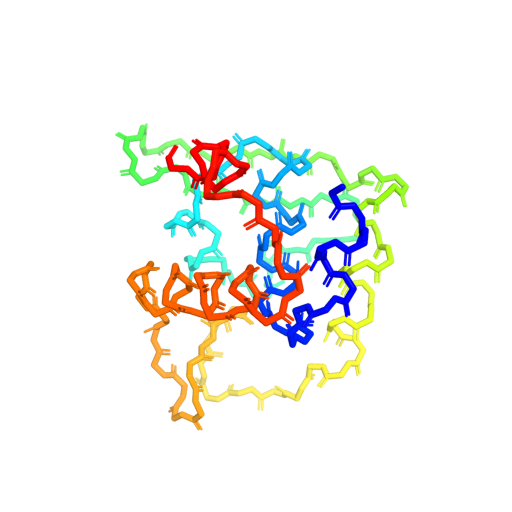.771 6.969 15.587 1.00 57.16 110 VAL A O 1
ATOM 904 N N . TYR A 1 111 ? -9.534 6.010 14.617 1.00 59.53 111 TYR A N 1
ATOM 905 C CA . TYR A 1 111 ? -8.751 4.938 13.994 1.00 59.53 111 TYR A CA 1
ATOM 906 C C . TYR A 1 111 ? -7.893 5.395 12.804 1.00 59.53 111 TYR A C 1
ATOM 908 O O . TYR A 1 111 ? -6.991 4.668 12.393 1.00 59.53 111 TYR A O 1
ATOM 916 N N . LEU A 1 112 ? -8.133 6.593 12.256 1.00 62.38 112 LEU A N 1
ATOM 917 C CA . LEU A 1 112 ? -7.322 7.156 11.170 1.00 62.38 112 LEU A CA 1
ATOM 918 C C . LEU A 1 112 ? -6.031 7.813 11.677 1.00 62.38 112 LEU A C 1
ATOM 920 O O . LEU A 1 112 ? -5.100 7.963 10.890 1.00 62.38 112 LEU A O 1
ATOM 924 N N . PHE A 1 113 ? -5.944 8.151 12.969 1.00 57.00 113 PHE A N 1
ATOM 925 C CA . PHE A 1 113 ? -4.724 8.704 13.577 1.00 57.00 113 PHE A CA 1
ATOM 926 C C . PHE A 1 113 ? -3.571 7.695 13.610 1.00 57.00 113 PHE A C 1
ATOM 928 O O . PHE A 1 113 ? -2.417 8.095 13.617 1.00 57.00 113 PHE A O 1
ATOM 935 N N . ILE A 1 114 ? -3.871 6.393 13.565 1.00 52.03 114 ILE A N 1
ATOM 936 C CA . ILE A 1 114 ? -2.862 5.321 13.502 1.00 52.03 114 ILE A CA 1
ATOM 937 C C . ILE A 1 114 ? -2.109 5.343 12.156 1.00 52.03 114 ILE A C 1
ATOM 939 O O . ILE A 1 114 ? -1.045 4.747 12.028 1.00 52.03 114 ILE A O 1
ATOM 943 N N . LEU A 1 115 ? -2.663 6.017 11.142 1.00 50.88 115 LEU A N 1
ATOM 944 C CA . LEU A 1 115 ? -2.121 6.072 9.783 1.00 50.88 115 LEU A CA 1
ATOM 945 C C . LEU A 1 115 ? -1.459 7.419 9.437 1.00 50.88 115 LEU A C 1
ATOM 947 O O . LEU A 1 115 ? -1.052 7.579 8.284 1.00 50.88 115 LEU A O 1
ATOM 951 N N . GLN A 1 116 ? -1.412 8.382 10.370 1.00 46.91 116 GLN A N 1
ATOM 952 C CA . GLN A 1 116 ? -0.774 9.694 10.175 1.00 46.91 116 GLN A CA 1
ATOM 953 C C . GLN A 1 116 ? 0.722 9.670 10.478 1.00 46.91 116 GLN A C 1
ATOM 955 O O . GLN A 1 116 ? 1.125 8.971 11.431 1.00 46.91 116 GLN A O 1
#

Sequence (116 aa):
MEEFLDQLPLKYRTIVAIAYFTASRIEDILSLHKEDITHETVIIKDSNAKNRKQVQIIPRLRPYLTVYLNGYKSQPSSLLFSDKFGYPLKSSQVFKVLKMVAKNINLPYVYLFILQ

Secondary structure (DSSP, 8-state):
-HHHHHHS-HHHHHHHHHHHHHT--HHHHHT-BGGGB-SSEEEEE-TTTS-EEEEE--TTTHHHHHHHHHT-PPPSSSBSSB-TTSPBPPHHHHHHHHHHHHHHTT--GGGGGGG-

Foldseek 3Di:
DVVLLVLADLLLSLLVLCCVVVVHASVQSLQFFPVCDDPFWHWTQDPVPNDTDIDTCDPSSVVSCVVLVVPDDDDPERTSDDPPNRHGDDPVVSVVRSVVSCVVVVNDCVVVVSRD

Radius of gyration: 13.7 Å; chains: 1; bounding box: 38×28×34 Å

pLDDT: mean 86.51, std 10.86, range [46.91, 95.56]

Organism: NCBI:txid1284629

InterPro domains:
  IPR002104 Integrase, catalytic domain [PF00589] (7-107)
  IPR002104 Integrase, catalytic domain [PS51898] (1-116)
  IPR011010 DNA breaking-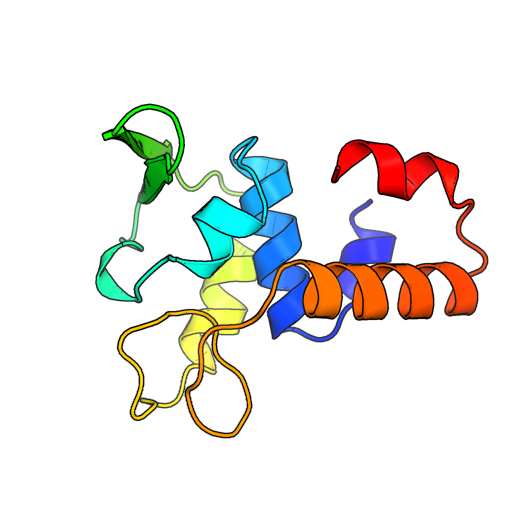rejoining enzyme, catalytic core [SSF56349] (3-108)
  IPR013762 Integrase-like, catalytic domain superfamily [G3DSA:1.10.443.10] (1-111)